Protein AF-A0A2K6RK54-F1 (afdb_monomer_lite)

Secondary structure (DSSP, 8-state):
-PPP------------S-TT-HHHHHHHHHHHHHHT-S-HHHHHHHHHHHHHHHHHHHHHHTS-TT-HHHHHHHHHHHHHHHHHHHT--S----GGGG--S-TT-SSS--------S-----------------

Foldseek 3Di:
DDDDDDDDDDDQFDDDPDDPDPVVVVVLVVVCVVVVPPDSRVVRNVVSVVVVLVVVVVVLVPDDPPDPCNVVVVVVSVVVVVVVVVPDDDDPPPPPVPDDPDPPPPDDDDDDDDDDDDPDDPDDDDDDDDDDDD

Structure (mmCIF, N/CA/C/O backbone):
data_AF-A0A2K6RK54-F1
#
_entry.id   AF-A0A2K6RK54-F1
#
loop_
_atom_site.group_PDB
_atom_site.id
_atom_site.type_symbol
_atom_site.label_atom_id
_atom_site.label_alt_id
_atom_site.label_comp_id
_atom_site.label_asym_id
_atom_site.label_entity_id
_atom_site.label_seq_id
_atom_site.pdbx_PDB_ins_code
_atom_site.Cartn_x
_atom_site.Cartn_y
_atom_site.Cartn_z
_atom_site.occupancy
_atom_site.B_iso_or_equiv
_atom_site.auth_seq_id
_atom_site.auth_comp_id
_atom_site.auth_asym_id
_atom_site.auth_atom_id
_atom_site.pdbx_PDB_model_num
ATOM 1 N N . MET A 1 1 ? 11.517 -32.839 23.005 1.00 53.59 1 MET A N 1
ATOM 2 C CA . MET A 1 1 ? 11.024 -32.868 21.606 1.00 53.59 1 MET A CA 1
ATOM 3 C C . MET A 1 1 ? 11.350 -31.527 20.952 1.00 53.59 1 MET A C 1
ATOM 5 O O . MET A 1 1 ? 11.066 -30.518 21.589 1.00 53.59 1 MET A O 1
ATOM 9 N N . PRO A 1 2 ? 11.964 -31.458 19.758 1.00 69.25 2 PRO A N 1
ATOM 10 C CA . PRO A 1 2 ? 12.225 -30.177 19.108 1.00 69.25 2 PRO A CA 1
ATOM 11 C C . PRO A 1 2 ? 10.935 -29.645 18.464 1.00 69.25 2 PRO A C 1
ATOM 13 O O . PRO A 1 2 ? 10.272 -30.349 17.706 1.00 69.25 2 PRO A O 1
ATOM 16 N N . VAL A 1 3 ? 10.563 -28.400 18.770 1.00 67.88 3 VAL A N 1
ATOM 17 C CA . VAL A 1 3 ? 9.432 -27.716 18.126 1.00 67.88 3 VAL A CA 1
ATOM 18 C C . VAL A 1 3 ? 9.858 -27.314 16.713 1.00 67.88 3 VAL A C 1
ATOM 20 O O . VAL A 1 3 ? 10.828 -26.575 16.540 1.00 67.88 3 VAL A O 1
ATOM 23 N N . ALA A 1 4 ? 9.144 -27.795 15.693 1.00 70.69 4 ALA A N 1
ATOM 24 C CA . ALA A 1 4 ? 9.392 -27.419 14.306 1.00 70.69 4 ALA A CA 1
ATOM 25 C C . ALA A 1 4 ? 9.235 -25.897 14.128 1.00 70.69 4 ALA A C 1
ATOM 27 O O . ALA A 1 4 ? 8.152 -25.338 14.312 1.00 70.69 4 ALA A O 1
ATOM 28 N N . ARG A 1 5 ? 10.317 -25.206 13.751 1.00 71.50 5 ARG A N 1
ATOM 29 C CA . ARG A 1 5 ? 10.260 -23.794 13.349 1.00 71.50 5 ARG A CA 1
ATOM 30 C C . ARG A 1 5 ? 9.508 -23.691 12.021 1.00 71.50 5 ARG A C 1
ATOM 32 O O . ARG A 1 5 ? 10.059 -23.999 10.968 1.00 71.50 5 ARG A O 1
ATOM 39 N N . SER A 1 6 ? 8.259 -23.234 12.058 1.00 81.25 6 SER A N 1
ATOM 40 C CA . SER A 1 6 ? 7.529 -22.877 10.841 1.00 81.25 6 SER A CA 1
ATOM 41 C C . SER A 1 6 ? 7.940 -21.473 10.386 1.00 81.25 6 SER A C 1
ATOM 43 O O . SER A 1 6 ? 7.686 -20.464 11.046 1.00 81.25 6 SER A O 1
ATOM 45 N N . TRP A 1 7 ? 8.621 -21.386 9.243 1.00 82.06 7 TRP A N 1
ATOM 46 C CA . TRP A 1 7 ? 8.979 -20.103 8.642 1.00 82.06 7 TRP A CA 1
ATOM 47 C C . TRP A 1 7 ? 7.761 -19.511 7.929 1.00 82.06 7 TRP A C 1
ATOM 49 O O . TRP A 1 7 ? 7.334 -19.997 6.882 1.00 82.06 7 TRP A O 1
ATOM 59 N N . VAL A 1 8 ? 7.190 -18.437 8.479 1.00 85.00 8 VAL A N 1
ATOM 60 C CA . VAL A 1 8 ? 6.042 -17.757 7.862 1.00 85.00 8 VAL A CA 1
ATOM 61 C C . VAL A 1 8 ? 6.525 -16.821 6.750 1.00 85.00 8 VAL A C 1
ATOM 63 O O . VAL A 1 8 ? 6.898 -15.675 6.996 1.00 85.00 8 VAL A O 1
ATOM 66 N N . CYS A 1 9 ? 6.475 -17.285 5.501 1.00 86.50 9 CYS A N 1
ATOM 67 C CA . CYS A 1 9 ? 6.720 -16.453 4.320 1.00 86.50 9 CYS A CA 1
ATOM 68 C C . CYS A 1 9 ? 5.404 -15.865 3.776 1.00 86.50 9 CYS A C 1
ATOM 70 O O . CYS A 1 9 ? 4.420 -16.579 3.587 1.00 86.50 9 CYS A O 1
ATOM 72 N N . ARG A 1 10 ? 5.364 -14.550 3.499 1.00 87.44 10 ARG A N 1
ATOM 73 C CA . ARG A 1 10 ? 4.198 -13.869 2.898 1.00 87.44 10 ARG A CA 1
ATOM 74 C C . ARG A 1 10 ? 4.604 -13.009 1.706 1.00 87.44 10 ARG A C 1
ATOM 76 O O . ARG A 1 10 ? 5.624 -12.323 1.730 1.00 87.44 10 ARG A O 1
ATOM 83 N N . LYS A 1 11 ? 3.758 -12.979 0.671 1.00 89.75 11 LYS A N 1
ATOM 84 C CA . LYS A 1 11 ? 3.976 -12.130 -0.511 1.00 89.75 11 LYS A CA 1
ATOM 85 C C . LYS A 1 11 ? 3.892 -10.641 -0.150 1.00 89.75 11 LYS A C 1
ATOM 87 O O . LYS A 1 11 ? 2.985 -10.196 0.557 1.00 89.75 11 LYS A O 1
ATOM 92 N N . THR A 1 12 ? 4.831 -9.864 -0.686 1.00 90.06 12 THR A N 1
ATOM 93 C CA . THR A 1 12 ? 4.979 -8.417 -0.436 1.00 90.06 12 THR A CA 1
ATOM 94 C C . THR A 1 12 ? 4.479 -7.535 -1.580 1.00 90.06 12 THR A C 1
ATOM 96 O O . THR A 1 12 ? 4.520 -6.313 -1.471 1.00 90.06 12 THR A O 1
ATOM 99 N N . TYR A 1 13 ? 4.003 -8.125 -2.677 1.00 91.00 13 TYR A N 1
ATOM 100 C CA . TYR A 1 13 ? 3.490 -7.404 -3.839 1.00 91.00 13 TYR A CA 1
ATOM 101 C C . TYR A 1 13 ? 2.332 -8.166 -4.482 1.00 91.00 13 TYR A C 1
ATOM 103 O O . TYR A 1 13 ? 2.183 -9.374 -4.295 1.00 91.00 13 TYR A O 1
ATOM 111 N N . VAL A 1 14 ? 1.531 -7.443 -5.261 1.00 91.38 14 VAL A N 1
ATOM 112 C CA . VAL A 1 14 ? 0.443 -7.995 -6.072 1.00 91.38 14 VAL A CA 1
ATOM 113 C C . VAL A 1 14 ? 0.644 -7.531 -7.508 1.00 91.38 14 VAL A C 1
ATOM 115 O O . VAL A 1 14 ? 0.957 -6.363 -7.748 1.00 91.38 14 VAL A O 1
ATOM 118 N N . THR A 1 15 ? 0.506 -8.455 -8.456 1.00 91.06 15 THR A N 1
ATOM 119 C CA . THR A 1 15 ? 0.593 -8.160 -9.886 1.00 91.06 15 THR A CA 1
ATOM 120 C C . THR A 1 15 ? -0.662 -7.423 -10.362 1.00 91.06 15 THR A C 1
ATOM 122 O O . THR A 1 15 ? -1.763 -7.662 -9.858 1.00 91.06 15 THR A O 1
ATOM 125 N N . PRO A 1 16 ? -0.527 -6.484 -11.312 1.00 91.62 16 PRO A N 1
ATOM 126 C CA . PRO A 1 16 ? -1.678 -5.785 -11.867 1.00 91.62 16 PRO A CA 1
ATOM 127 C C . PRO A 1 16 ? -2.598 -6.763 -12.608 1.00 91.62 16 PRO A C 1
ATOM 129 O O . PRO A 1 16 ? -2.117 -7.642 -13.318 1.00 91.62 16 PRO A O 1
ATOM 132 N N . ARG A 1 17 ? -3.918 -6.563 -12.488 1.00 90.81 17 ARG A N 1
ATOM 133 C CA . ARG A 1 17 ? -4.932 -7.410 -13.144 1.00 90.81 17 ARG A CA 1
ATOM 134 C C . ARG A 1 17 ? -4.839 -7.389 -14.673 1.00 90.81 17 ARG A C 1
ATOM 136 O O . ARG A 1 17 ? -5.053 -8.413 -15.301 1.00 90.81 17 ARG A O 1
ATOM 143 N N . ARG A 1 18 ? -4.528 -6.227 -15.262 1.00 91.25 18 ARG A N 1
ATOM 144 C CA . ARG A 1 18 ? -4.382 -6.028 -16.714 1.00 91.25 18 ARG A CA 1
ATOM 145 C C . ARG A 1 18 ? -2.932 -5.646 -17.049 1.00 91.25 18 ARG A C 1
ATOM 147 O O . ARG A 1 18 ? -2.522 -4.507 -16.795 1.00 91.25 18 ARG A O 1
ATOM 154 N N . PRO A 1 19 ? -2.117 -6.581 -17.569 1.00 87.88 19 PRO A N 1
ATOM 155 C CA . PRO A 1 19 ? -0.705 -6.319 -17.840 1.00 87.88 19 PRO A CA 1
ATOM 156 C C . PRO A 1 19 ? -0.462 -5.325 -18.984 1.00 87.88 19 PRO A C 1
ATOM 158 O O . PRO A 1 19 ? 0.393 -4.453 -18.838 1.00 87.88 19 PRO A O 1
ATOM 161 N N . PHE A 1 20 ? -1.221 -5.394 -20.079 1.00 88.69 20 PHE A N 1
ATOM 162 C CA . PHE A 1 20 ? -0.903 -4.695 -21.338 1.00 88.69 20 PHE A CA 1
ATOM 163 C C . PHE A 1 20 ? -1.660 -3.377 -21.557 1.00 88.69 20 PHE A C 1
ATOM 165 O O . PHE A 1 20 ? -1.872 -2.933 -22.678 1.00 88.69 20 PHE A O 1
ATOM 172 N N . GLU A 1 21 ? -2.062 -2.713 -20.479 1.00 92.19 21 GLU A N 1
ATOM 173 C CA . GLU A 1 21 ? -2.764 -1.435 -20.565 1.00 92.19 21 GLU A CA 1
ATOM 174 C C . GLU A 1 21 ? -1.785 -0.270 -20.798 1.00 92.19 21 GLU A C 1
ATOM 176 O O . GLU A 1 21 ? -0.938 0.028 -19.947 1.00 92.19 21 GLU A O 1
ATOM 181 N N . LYS A 1 22 ? -1.919 0.412 -21.945 1.00 91.44 22 LYS A N 1
ATOM 182 C CA . LYS A 1 22 ? -1.023 1.496 -22.388 1.00 91.44 22 LYS A CA 1
ATOM 183 C C . LYS A 1 22 ? -0.892 2.611 -21.341 1.00 91.44 22 LYS A C 1
ATOM 185 O O . LYS A 1 22 ? 0.222 2.952 -20.945 1.00 91.44 22 LYS A O 1
ATOM 190 N N . SER A 1 23 ? -2.011 3.108 -20.803 1.00 91.75 23 SER A N 1
ATOM 191 C CA . SER A 1 23 ? -2.024 4.151 -19.757 1.00 91.75 23 SER A CA 1
ATOM 192 C C . SER A 1 23 ? -1.231 3.737 -18.506 1.00 91.75 23 SER A C 1
ATOM 194 O O . SER A 1 23 ? -0.373 4.477 -18.016 1.00 91.75 23 SER A O 1
ATOM 196 N N . ARG A 1 24 ? -1.429 2.500 -18.032 1.00 90.81 24 ARG A N 1
ATOM 197 C CA . ARG A 1 24 ? -0.730 1.946 -16.862 1.00 90.81 24 ARG A CA 1
ATOM 198 C C . ARG A 1 24 ? 0.780 1.843 -17.087 1.00 90.81 24 ARG A C 1
ATOM 200 O O . ARG A 1 24 ? 1.552 2.079 -16.153 1.00 90.81 24 ARG A O 1
ATOM 207 N N . LEU A 1 25 ? 1.199 1.442 -18.288 1.00 90.31 25 LEU A N 1
ATOM 208 C CA . LEU A 1 25 ? 2.609 1.322 -18.655 1.00 90.31 25 LEU A CA 1
ATOM 209 C C . LEU A 1 25 ? 3.288 2.694 -18.684 1.00 90.31 25 LEU A C 1
ATOM 211 O O . LEU A 1 25 ? 4.311 2.853 -18.018 1.00 90.31 25 LEU A O 1
ATOM 215 N N . HIS A 1 26 ? 2.683 3.691 -19.336 1.00 91.31 26 HIS A N 1
ATOM 216 C CA . HIS A 1 26 ? 3.217 5.057 -19.370 1.00 91.31 26 HIS A CA 1
ATOM 217 C C . HIS A 1 26 ? 3.340 5.671 -17.968 1.00 91.31 26 HIS A C 1
ATOM 219 O O . HIS A 1 26 ? 4.395 6.192 -17.613 1.00 91.31 26 HIS A O 1
ATOM 225 N N . GLN A 1 27 ? 2.316 5.533 -17.117 1.00 89.69 27 GLN A N 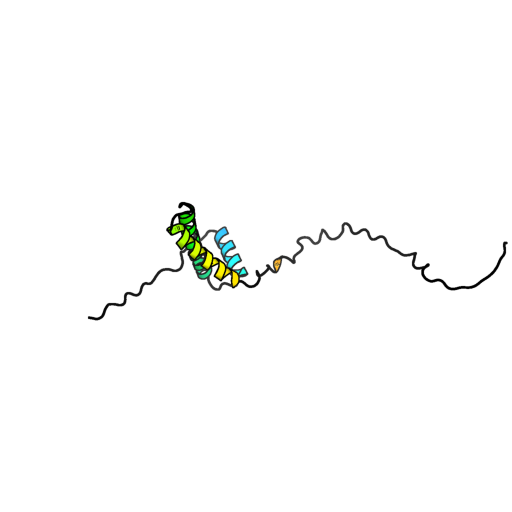1
ATOM 226 C CA . GLN A 1 27 ? 2.382 5.999 -15.723 1.00 89.69 27 GLN A CA 1
ATOM 227 C C . GLN A 1 27 ? 3.455 5.272 -14.900 1.00 89.69 27 GLN A C 1
ATOM 229 O O . GLN A 1 27 ? 4.059 5.853 -13.997 1.00 89.69 27 GLN A O 1
ATOM 234 N N . GLY A 1 28 ? 3.658 3.979 -15.168 1.00 86.00 28 GLY A N 1
ATOM 235 C CA . GLY A 1 28 ? 4.689 3.178 -14.517 1.00 86.00 28 GLY A CA 1
ATOM 236 C C . GLY A 1 28 ? 6.092 3.655 -14.875 1.00 86.00 28 GLY A C 1
ATOM 237 O O . GLY A 1 28 ? 6.911 3.816 -13.978 1.00 86.00 28 GLY A O 1
ATOM 238 N N . LEU A 1 29 ? 6.340 3.913 -16.161 1.00 89.06 29 LEU A N 1
ATOM 239 C CA . LEU A 1 29 ? 7.619 4.424 -16.655 1.00 89.06 29 LEU A CA 1
ATOM 240 C C . LEU A 1 29 ? 7.916 5.824 -16.117 1.00 89.06 29 LEU A C 1
ATOM 242 O O . LEU A 1 29 ? 9.028 6.056 -15.661 1.00 89.06 29 LEU A O 1
ATOM 246 N N . LYS A 1 30 ? 6.911 6.710 -16.067 1.00 91.38 30 LYS A N 1
ATOM 247 C CA . LYS A 1 30 ? 7.062 8.048 -15.479 1.00 91.38 30 LYS A CA 1
ATOM 248 C C . LYS A 1 30 ? 7.546 7.981 -14.023 1.00 91.38 30 LYS A C 1
ATOM 250 O O . LYS A 1 30 ? 8.565 8.573 -13.700 1.00 91.38 30 LYS A O 1
ATOM 255 N N . ARG A 1 31 ? 6.899 7.167 -13.174 1.00 87.25 31 ARG A N 1
ATOM 256 C CA . ARG A 1 31 ? 7.322 6.987 -11.765 1.00 87.25 31 ARG A CA 1
ATOM 257 C C . ARG A 1 31 ? 8.705 6.364 -11.630 1.00 87.25 31 ARG A C 1
ATOM 259 O O . ARG A 1 31 ? 9.433 6.691 -10.705 1.00 87.25 31 ARG A O 1
ATOM 266 N N . ILE A 1 32 ? 9.046 5.421 -12.506 1.00 89.56 32 ILE A N 1
ATOM 267 C CA . ILE A 1 32 ? 10.374 4.801 -12.489 1.00 89.56 32 ILE A CA 1
ATOM 268 C C . ILE A 1 32 ? 11.447 5.842 -12.829 1.00 89.56 32 ILE A C 1
ATOM 270 O O . ILE A 1 32 ? 12.470 5.870 -12.155 1.00 89.56 32 ILE A O 1
ATOM 274 N N . GLY A 1 33 ? 11.180 6.717 -13.802 1.00 90.19 33 GLY A N 1
ATOM 275 C CA . GLY A 1 33 ? 12.079 7.805 -14.182 1.00 90.19 33 GLY A CA 1
ATOM 276 C C . GLY A 1 33 ? 12.234 8.883 -13.107 1.00 90.19 33 GLY A C 1
ATOM 277 O O . GLY A 1 33 ? 13.352 9.296 -12.835 1.00 90.19 33 GLY A O 1
ATOM 278 N N . GLU A 1 34 ? 11.142 9.299 -12.460 1.00 89.88 34 GLU A N 1
ATOM 279 C CA . GLU A 1 34 ? 11.161 10.347 -11.421 1.00 89.88 34 GLU A CA 1
ATOM 280 C C . GLU A 1 34 ? 11.949 9.940 -10.170 1.00 89.88 34 GLU A C 1
ATOM 282 O O . GLU A 1 34 ? 12.681 10.750 -9.610 1.00 89.88 34 GLU A O 1
ATOM 287 N N . TYR A 1 35 ? 11.801 8.687 -9.730 1.00 86.25 35 TYR A N 1
ATOM 288 C CA . TYR A 1 35 ? 12.376 8.200 -8.470 1.00 86.25 35 TYR A CA 1
ATOM 289 C C . TYR A 1 35 ? 13.595 7.281 -8.659 1.00 86.25 35 TYR A C 1
ATOM 291 O O . TYR A 1 35 ? 14.089 6.728 -7.679 1.00 86.25 35 TYR A O 1
ATOM 299 N N . GLY A 1 36 ? 14.065 7.067 -9.895 1.00 91.12 36 GLY A N 1
ATOM 300 C CA . GLY A 1 36 ? 15.246 6.239 -10.184 1.00 91.12 36 GLY A CA 1
ATOM 301 C C . GLY A 1 36 ? 15.107 4.765 -9.776 1.00 91.12 36 GLY A C 1
ATOM 302 O O . GLY A 1 36 ? 16.065 4.145 -9.320 1.00 91.12 36 GLY A O 1
ATOM 303 N N . LEU A 1 37 ? 13.908 4.191 -9.894 1.00 91.94 37 LEU A N 1
ATOM 304 C CA . LEU A 1 37 ? 13.619 2.829 -9.423 1.00 91.94 37 LEU A CA 1
ATOM 305 C C . LEU A 1 37 ? 14.248 1.770 -10.345 1.00 91.94 37 LEU A C 1
ATOM 307 O O . LEU A 1 37 ? 14.126 1.851 -11.566 1.00 91.94 37 LEU A O 1
ATOM 311 N N . ARG A 1 38 ? 14.848 0.711 -9.785 1.00 87.62 38 ARG A N 1
ATOM 312 C CA . ARG A 1 38 ? 15.525 -0.322 -10.597 1.00 87.62 38 ARG A CA 1
ATOM 313 C C . ARG A 1 38 ? 14.532 -1.287 -11.238 1.00 87.62 38 ARG A C 1
ATOM 315 O O . ARG A 1 38 ? 14.737 -1.751 -12.354 1.00 87.62 38 ARG A O 1
ATOM 322 N N . ASN A 1 39 ? 13.448 -1.610 -10.526 1.00 89.06 39 ASN A N 1
ATOM 323 C CA . ASN A 1 39 ? 12.512 -2.662 -10.921 1.00 89.06 39 ASN A CA 1
ATOM 324 C C . ASN A 1 39 ? 11.037 -2.263 -10.766 1.00 89.06 39 ASN A C 1
ATOM 326 O O . ASN A 1 39 ? 10.615 -1.710 -9.752 1.00 89.06 39 ASN A O 1
ATOM 330 N N . LYS A 1 40 ? 10.177 -2.732 -11.688 1.00 88.62 40 LYS A N 1
ATOM 331 C CA . LYS A 1 40 ? 8.702 -2.588 -11.587 1.00 88.62 40 LYS A CA 1
ATOM 332 C C . LYS A 1 40 ? 8.123 -3.193 -10.296 1.00 88.62 40 LYS A C 1
ATOM 334 O O . LYS A 1 40 ? 7.069 -2.762 -9.829 1.00 88.62 40 LYS A O 1
ATOM 339 N N . ARG A 1 41 ? 8.815 -4.174 -9.700 1.00 90.38 41 ARG A N 1
ATOM 340 C CA . ARG A 1 41 ? 8.430 -4.802 -8.425 1.00 90.38 41 ARG A CA 1
ATOM 341 C C . ARG A 1 41 ? 8.441 -3.817 -7.255 1.00 90.38 41 ARG A C 1
ATOM 343 O O . ARG A 1 41 ? 7.601 -3.951 -6.372 1.00 90.38 41 ARG A O 1
ATOM 350 N N . GLU A 1 42 ? 9.330 -2.828 -7.248 1.00 90.50 42 GLU A N 1
ATOM 351 C CA . GLU A 1 42 ? 9.404 -1.813 -6.185 1.00 90.50 42 GLU A CA 1
ATOM 352 C C . GLU A 1 42 ? 8.145 -0.944 -6.187 1.00 90.50 42 GLU A C 1
ATOM 354 O O . GLU A 1 42 ? 7.475 -0.804 -5.163 1.00 90.50 42 GLU A O 1
ATOM 359 N N . VAL A 1 43 ? 7.721 -0.505 -7.377 1.00 91.19 43 VAL A N 1
ATOM 360 C CA . VAL A 1 43 ? 6.446 0.200 -7.566 1.00 91.19 43 VAL A CA 1
ATOM 361 C C . VAL A 1 43 ? 5.273 -0.640 -7.051 1.00 91.19 43 VAL A C 1
ATOM 363 O O . VAL A 1 43 ? 4.364 -0.117 -6.405 1.00 91.19 43 VAL A O 1
ATOM 366 N N . TRP A 1 44 ? 5.257 -1.947 -7.328 1.00 92.75 44 TRP A N 1
ATOM 367 C CA . TRP A 1 44 ? 4.169 -2.828 -6.890 1.00 92.75 44 TRP A CA 1
ATOM 368 C C . TRP A 1 44 ? 4.160 -3.064 -5.380 1.00 92.75 44 TRP A C 1
ATOM 370 O O . TRP A 1 44 ? 3.079 -3.136 -4.796 1.00 92.75 44 TRP A O 1
ATOM 380 N N . ARG A 1 45 ? 5.329 -3.126 -4.734 1.00 92.75 45 ARG A N 1
ATOM 381 C CA . ARG A 1 45 ? 5.441 -3.227 -3.271 1.00 92.75 45 ARG A CA 1
ATOM 382 C C . ARG A 1 45 ? 4.855 -1.997 -2.588 1.00 92.75 45 ARG A C 1
ATOM 384 O O . ARG A 1 45 ? 3.998 -2.144 -1.721 1.00 92.75 45 ARG A O 1
ATOM 391 N N . VAL A 1 46 ? 5.230 -0.799 -3.037 1.00 91.50 46 VAL A N 1
ATOM 392 C CA . VAL A 1 46 ? 4.706 0.460 -2.479 1.00 91.50 46 VAL A CA 1
ATOM 393 C C . VAL A 1 46 ? 3.201 0.588 -2.725 1.00 91.50 46 VAL A C 1
ATOM 395 O O . VAL A 1 46 ? 2.435 0.931 -1.828 1.00 91.50 46 VAL A O 1
ATOM 398 N N . LYS A 1 47 ? 2.722 0.239 -3.925 1.00 92.31 47 LYS A N 1
ATOM 399 C CA . LYS A 1 47 ? 1.276 0.222 -4.205 1.00 92.31 47 LYS A CA 1
ATOM 400 C C . LYS A 1 47 ? 0.523 -0.749 -3.293 1.00 92.31 47 LYS A C 1
ATOM 402 O O . LYS A 1 47 ? -0.573 -0.426 -2.839 1.00 92.31 47 LYS A O 1
ATOM 407 N N . PHE A 1 48 ? 1.100 -1.914 -3.009 1.00 93.75 48 PHE A N 1
ATOM 408 C CA . PHE A 1 48 ? 0.493 -2.913 -2.137 1.00 93.75 48 PHE A CA 1
ATOM 409 C C . PHE A 1 48 ? 0.433 -2.463 -0.672 1.00 93.75 48 PHE A C 1
ATOM 411 O O . PHE A 1 48 ? -0.608 -2.620 -0.032 1.00 93.75 48 PHE A O 1
ATOM 418 N N . THR A 1 49 ? 1.500 -1.860 -0.138 1.00 92.69 49 THR A N 1
ATOM 419 C CA . THR A 1 49 ? 1.494 -1.317 1.231 1.00 92.69 49 THR A CA 1
ATOM 420 C C . THR A 1 49 ? 0.493 -0.171 1.370 1.00 92.69 49 THR A C 1
ATOM 422 O O . THR A 1 49 ? -0.311 -0.177 2.304 1.00 92.69 49 THR A O 1
ATOM 425 N N . LEU A 1 50 ? 0.442 0.744 0.396 1.00 92.81 50 LEU A N 1
ATOM 426 C CA . LEU A 1 50 ? -0.555 1.817 0.352 1.00 92.81 50 LEU A CA 1
ATOM 427 C C . LEU A 1 50 ? -1.985 1.274 0.295 1.00 92.81 50 LEU A C 1
ATOM 429 O O . LEU A 1 50 ? -2.863 1.770 1.000 1.00 92.81 50 LEU A O 1
ATOM 433 N N . ALA A 1 51 ? -2.234 0.241 -0.513 1.00 94.00 51 ALA A N 1
ATOM 434 C CA . ALA A 1 51 ? -3.548 -0.388 -0.599 1.00 94.00 51 ALA A CA 1
ATOM 435 C C . ALA A 1 51 ? -3.984 -0.997 0.744 1.00 94.00 51 ALA A C 1
ATOM 437 O O . ALA A 1 51 ? -5.142 -0.834 1.127 1.00 94.00 51 ALA A O 1
ATOM 438 N N . LYS A 1 52 ? -3.069 -1.632 1.493 1.00 92.31 52 LYS A N 1
ATOM 439 C CA . LYS A 1 52 ? -3.357 -2.147 2.843 1.00 92.31 52 LYS A CA 1
ATOM 440 C C . LYS A 1 52 ? -3.739 -1.031 3.806 1.00 92.31 52 LYS A C 1
ATOM 442 O O . LYS A 1 52 ? -4.768 -1.140 4.463 1.00 92.31 52 LYS A O 1
ATOM 447 N N . ILE A 1 53 ? -2.951 0.045 3.854 1.00 92.00 53 ILE A N 1
ATOM 448 C CA . ILE A 1 53 ? -3.216 1.190 4.737 1.00 92.00 53 ILE A CA 1
ATOM 449 C C . ILE A 1 53 ? -4.577 1.811 4.399 1.00 92.00 53 ILE A C 1
ATOM 451 O O . ILE A 1 53 ? -5.394 2.014 5.292 1.00 92.00 53 ILE A O 1
ATOM 455 N N . ARG A 1 54 ? -4.860 2.037 3.109 1.00 94.12 54 ARG A N 1
ATOM 456 C CA . ARG A 1 54 ? -6.133 2.609 2.644 1.00 94.12 54 ARG A CA 1
ATOM 457 C C . ARG A 1 54 ? -7.328 1.710 2.935 1.00 94.12 54 ARG A C 1
ATOM 459 O O . ARG A 1 54 ? -8.336 2.204 3.425 1.00 94.12 54 ARG A O 1
ATOM 466 N N . LYS A 1 55 ? -7.234 0.406 2.649 1.00 93.94 55 LYS A N 1
ATOM 467 C CA . LYS A 1 55 ? -8.315 -0.554 2.931 1.00 93.94 55 LYS A CA 1
ATOM 468 C C . LYS A 1 55 ? -8.645 -0.560 4.415 1.00 93.94 55 LYS A C 1
ATOM 470 O O . LYS A 1 55 ? -9.807 -0.494 4.794 1.00 93.94 55 LYS A O 1
ATOM 475 N N . ALA A 1 56 ? -7.607 -0.602 5.236 1.00 91.56 56 ALA A N 1
ATOM 476 C CA . ALA A 1 56 ? -7.767 -0.610 6.665 1.00 91.56 56 ALA A CA 1
ATOM 477 C C . ALA A 1 56 ? -8.386 0.720 7.142 1.00 91.56 56 ALA A C 1
ATOM 479 O O . ALA A 1 56 ? -9.254 0.703 8.009 1.00 91.56 56 ALA A O 1
ATOM 480 N N . ALA A 1 57 ? -7.955 1.872 6.608 1.00 93.12 57 ALA A N 1
ATOM 481 C CA . ALA A 1 57 ? -8.496 3.183 6.978 1.00 93.12 57 ALA A CA 1
ATOM 482 C C . ALA A 1 57 ? -9.979 3.322 6.611 1.00 93.12 57 ALA A C 1
ATOM 484 O O . ALA A 1 57 ? -10.757 3.776 7.439 1.00 93.12 57 ALA A O 1
ATOM 485 N N . ARG A 1 58 ? -10.384 2.853 5.421 1.00 94.31 58 ARG A N 1
ATOM 486 C CA . ARG A 1 58 ? -11.800 2.807 5.013 1.00 94.31 58 ARG A CA 1
ATOM 487 C C . ARG A 1 58 ? -12.655 2.042 6.018 1.00 94.31 58 ARG A C 1
ATOM 489 O O . ARG A 1 58 ? -13.709 2.532 6.383 1.00 94.31 58 ARG A O 1
ATOM 496 N N . GLY A 1 59 ? -12.166 0.898 6.501 1.00 91.44 59 GLY A N 1
ATOM 497 C CA . GLY A 1 59 ? -12.865 0.126 7.527 1.00 91.44 59 GLY A CA 1
ATOM 498 C C . GLY A 1 59 ? -12.962 0.829 8.882 1.00 91.44 59 GLY A C 1
ATOM 499 O O . GLY A 1 59 ? -13.901 0.564 9.606 1.00 91.44 59 GLY A O 1
ATOM 500 N N . LEU A 1 60 ? -12.033 1.725 9.237 1.00 88.94 60 LEU A N 1
ATOM 501 C CA . LEU A 1 60 ? -12.125 2.491 10.490 1.00 88.94 60 LEU A CA 1
ATOM 502 C C . LEU A 1 60 ? -13.058 3.699 10.382 1.00 88.94 60 LEU A C 1
ATOM 504 O O . LEU A 1 60 ? -13.635 4.104 11.383 1.00 88.94 60 LEU A O 1
ATOM 508 N N . LEU A 1 61 ? -13.176 4.293 9.192 1.00 88.25 61 LEU A N 1
ATOM 509 C CA . LEU A 1 61 ? -14.008 5.479 8.977 1.00 88.25 61 LEU A CA 1
ATOM 510 C C . LEU A 1 61 ? -15.506 5.174 9.043 1.00 88.25 61 LEU A C 1
ATOM 512 O O . LEU A 1 61 ? -16.279 6.081 9.324 1.00 88.25 61 LEU A O 1
ATOM 516 N N . THR A 1 62 ? -15.896 3.921 8.805 1.00 91.50 62 THR A N 1
ATOM 517 C CA . THR A 1 62 ? -17.283 3.451 8.915 1.00 91.50 62 THR A CA 1
ATOM 518 C C . THR A 1 62 ? -17.711 3.125 10.345 1.00 91.50 62 THR A C 1
ATOM 520 O O . THR A 1 62 ? -18.893 2.911 10.563 1.00 91.50 62 THR A O 1
ATOM 523 N N . LEU A 1 63 ? -16.770 3.018 11.291 1.00 88.88 63 LEU A N 1
ATOM 524 C CA . LEU A 1 63 ? -17.066 2.785 12.711 1.00 88.88 63 LEU A CA 1
ATOM 525 C C . LEU A 1 63 ? -17.385 4.101 13.422 1.00 88.88 63 LEU A C 1
ATOM 527 O O . LEU A 1 63 ? -16.943 5.161 12.969 1.00 88.88 63 LEU A O 1
ATOM 531 N N . ASP A 1 64 ? -18.054 4.023 14.568 1.00 87.38 64 ASP A N 1
ATOM 532 C CA . ASP A 1 64 ? -18.375 5.195 15.374 1.00 87.38 64 ASP 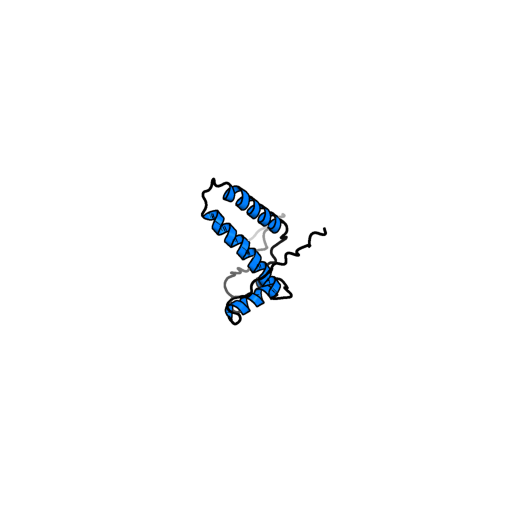A CA 1
ATOM 533 C C . ASP A 1 64 ? -17.119 5.810 15.999 1.00 87.38 64 ASP A C 1
ATOM 535 O O . ASP A 1 64 ? -16.098 5.160 16.239 1.00 87.38 64 ASP A O 1
ATOM 539 N N . GLU A 1 65 ? -17.176 7.113 16.270 1.00 80.81 65 GLU A N 1
ATOM 540 C CA . GLU A 1 65 ? -16.017 7.889 16.725 1.00 80.81 65 GLU A CA 1
ATOM 541 C C . GLU A 1 65 ? -15.473 7.441 18.086 1.00 80.81 65 GLU A C 1
ATOM 543 O O . GLU A 1 65 ? -14.273 7.567 18.341 1.00 80.81 65 GLU A O 1
ATOM 548 N N . LYS A 1 66 ? -16.337 6.877 18.937 1.00 86.44 66 LYS A N 1
ATOM 549 C CA . LYS A 1 66 ? -15.995 6.407 20.286 1.00 86.44 66 LYS A CA 1
ATOM 550 C C . LYS A 1 66 ? -15.558 4.943 20.332 1.00 86.44 66 LYS A C 1
ATOM 552 O O . LYS A 1 66 ? -15.184 4.463 21.401 1.00 86.44 66 LYS A O 1
ATOM 557 N N . ASP A 1 67 ? -15.557 4.240 19.200 1.00 88.62 67 ASP A N 1
ATOM 558 C CA . ASP A 1 67 ? -15.174 2.834 19.184 1.00 88.62 67 ASP A CA 1
ATOM 559 C C . ASP A 1 67 ? -13.692 2.649 19.554 1.00 88.62 67 ASP A C 1
ATOM 561 O O . ASP A 1 67 ? -12.801 3.271 18.951 1.00 88.62 67 ASP A O 1
ATOM 565 N N . PRO A 1 68 ? -13.367 1.715 20.469 1.00 88.69 68 PRO A N 1
ATOM 566 C CA . PRO A 1 68 ? -11.993 1.498 20.922 1.00 88.69 68 PRO A CA 1
ATOM 567 C C . PRO A 1 68 ? -11.066 1.072 19.774 1.00 88.69 68 PRO A C 1
ATOM 569 O O . PRO A 1 68 ? -9.890 1.444 19.736 1.00 88.69 68 PRO A O 1
ATOM 572 N N . ARG A 1 69 ? -11.601 0.345 18.779 1.00 86.44 69 ARG A N 1
ATOM 573 C CA . ARG A 1 69 ? -10.862 -0.065 17.573 1.00 86.44 69 ARG A CA 1
ATOM 574 C C . ARG A 1 69 ? -10.455 1.127 16.708 1.00 86.44 69 ARG A C 1
ATOM 576 O O . ARG A 1 69 ? -9.328 1.159 16.212 1.00 86.44 69 ARG A O 1
ATOM 583 N N . ARG A 1 70 ? -11.340 2.116 16.545 1.00 88.06 70 ARG A N 1
ATOM 584 C CA . ARG A 1 70 ? -11.070 3.332 15.763 1.00 88.06 70 ARG A CA 1
ATOM 585 C C . ARG A 1 70 ? -9.999 4.182 16.435 1.00 88.06 70 ARG A C 1
ATOM 587 O O . ARG A 1 70 ? -9.051 4.594 15.766 1.00 88.06 70 ARG A O 1
ATOM 594 N N . LEU A 1 71 ? -10.095 4.363 17.750 1.00 87.38 71 LEU A N 1
ATOM 595 C CA . LEU A 1 71 ? -9.129 5.135 18.532 1.00 87.38 71 LEU A CA 1
ATOM 596 C C . LEU A 1 71 ? -7.737 4.491 18.522 1.00 87.38 71 LEU A C 1
ATOM 598 O O . LEU A 1 71 ? -6.748 5.162 18.219 1.00 87.38 71 LEU A O 1
ATOM 602 N N . PHE A 1 72 ? -7.648 3.185 18.788 1.00 88.31 72 PHE A N 1
ATOM 603 C CA . PHE A 1 72 ? -6.364 2.490 18.872 1.00 88.31 72 PHE A CA 1
ATOM 604 C C . PHE A 1 72 ? -5.697 2.328 17.500 1.00 88.31 72 PHE A C 1
ATOM 606 O O . PHE A 1 72 ? -4.577 2.800 17.273 1.00 88.31 72 PHE A O 1
ATOM 613 N N . GLU A 1 73 ? -6.387 1.701 16.543 1.00 87.50 73 GLU A N 1
ATOM 614 C CA . GLU A 1 73 ? -5.799 1.424 15.233 1.00 87.50 73 GLU A CA 1
ATOM 615 C C . GLU A 1 73 ? -5.642 2.689 14.385 1.00 87.50 73 GLU A C 1
ATOM 617 O O . GLU A 1 73 ? -4.671 2.805 13.628 1.00 87.50 73 GLU A O 1
ATOM 622 N N . GLY A 1 74 ? -6.569 3.643 14.512 1.00 88.00 74 GLY A N 1
ATOM 623 C CA . GLY A 1 74 ? -6.513 4.927 13.820 1.00 88.00 74 GLY A CA 1
ATOM 624 C C . GLY A 1 74 ? -5.289 5.728 14.247 1.00 88.00 74 GLY A C 1
ATOM 625 O O . GLY A 1 74 ? -4.459 6.079 13.401 1.00 88.00 74 GLY A O 1
ATOM 626 N N . LYS A 1 75 ? -5.104 5.914 15.562 1.00 88.81 75 LYS A N 1
ATOM 627 C CA . LYS A 1 75 ? -3.938 6.611 16.128 1.00 88.81 75 LYS A CA 1
ATOM 628 C C . LYS A 1 75 ? -2.631 5.920 15.737 1.00 88.81 75 LYS A C 1
ATOM 630 O O . LYS A 1 75 ? -1.715 6.573 15.242 1.00 88.81 75 LYS A O 1
ATOM 635 N N . ALA A 1 76 ? -2.562 4.591 15.843 1.00 89.62 76 ALA A N 1
ATOM 636 C CA . ALA A 1 76 ? -1.362 3.831 15.489 1.00 89.62 76 ALA A CA 1
ATOM 637 C C . ALA A 1 76 ? -0.986 3.929 13.997 1.00 89.62 76 ALA A C 1
ATOM 639 O O . ALA A 1 76 ? 0.196 3.881 13.638 1.00 89.62 76 ALA A O 1
ATOM 640 N N . ARG A 1 77 ? -1.963 4.027 13.087 1.00 86.50 77 ARG A N 1
ATOM 641 C CA . ARG A 1 77 ? -1.691 4.225 11.652 1.00 86.50 77 ARG A CA 1
ATOM 642 C C . ARG A 1 77 ? -1.262 5.656 11.354 1.00 86.50 77 ARG A C 1
ATOM 644 O O . ARG A 1 77 ? -0.285 5.837 10.630 1.00 86.50 77 ARG A O 1
ATOM 651 N N . TRP A 1 78 ? -1.934 6.641 11.946 1.00 86.69 78 TRP A N 1
ATOM 652 C CA . TRP A 1 78 ? -1.576 8.051 11.811 1.00 86.69 78 TRP A CA 1
ATOM 653 C C . TRP A 1 78 ? -0.141 8.320 12.273 1.00 86.69 78 TRP A C 1
ATOM 655 O O . TRP A 1 78 ? 0.668 8.850 11.513 1.00 86.69 78 TRP A O 1
ATOM 665 N N . SER A 1 79 ? 0.231 7.850 13.467 1.00 89.56 79 SER A N 1
ATOM 666 C CA . SER A 1 79 ? 1.579 8.044 14.011 1.00 89.56 79 SER A CA 1
ATOM 667 C C . SER A 1 79 ? 2.677 7.433 13.136 1.00 89.56 79 SER A C 1
ATOM 669 O O . SER A 1 79 ? 3.762 8.001 13.038 1.00 89.56 79 SER A O 1
ATOM 671 N N . ARG A 1 80 ? 2.419 6.301 12.465 1.00 87.56 80 ARG A N 1
ATOM 672 C CA . ARG A 1 80 ? 3.382 5.699 11.525 1.00 87.56 80 ARG A CA 1
ATOM 673 C C . ARG A 1 80 ? 3.592 6.558 10.279 1.00 87.56 80 ARG A C 1
ATOM 675 O O . ARG A 1 80 ? 4.727 6.721 9.849 1.00 87.56 80 ARG A O 1
ATOM 682 N N . LEU A 1 81 ? 2.522 7.127 9.727 1.00 87.12 81 LEU A N 1
ATOM 683 C CA . LEU A 1 81 ? 2.607 7.996 8.549 1.00 87.12 81 LEU A CA 1
ATOM 684 C C . LEU A 1 81 ? 3.317 9.315 8.860 1.00 87.12 81 L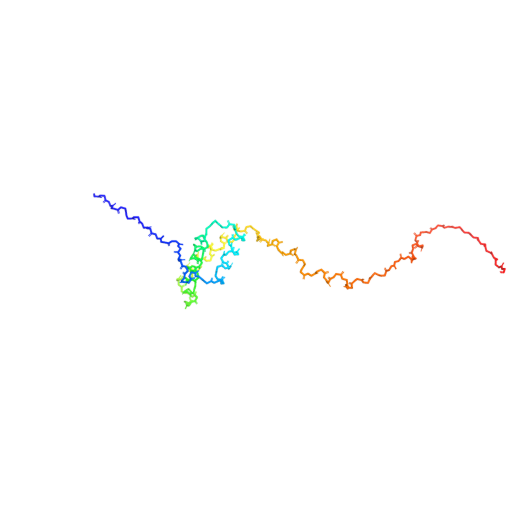EU A C 1
ATOM 686 O O . LEU A 1 81 ? 4.169 9.744 8.090 1.00 87.12 81 LEU A O 1
ATOM 690 N N . VAL A 1 82 ? 3.017 9.929 10.006 1.00 89.06 82 VAL A N 1
ATOM 691 C CA . VAL A 1 82 ? 3.672 11.177 10.427 1.00 89.06 82 VAL A CA 1
ATOM 692 C C . VAL A 1 82 ? 5.177 10.978 10.622 1.00 89.06 82 VAL A C 1
ATOM 694 O O . VAL A 1 82 ? 5.952 11.856 10.255 1.00 89.06 82 VAL A O 1
ATOM 697 N N . LYS A 1 83 ? 5.604 9.821 11.144 1.00 86.00 83 LYS A N 1
ATOM 698 C CA . LYS A 1 83 ? 7.030 9.479 11.261 1.00 86.00 83 LYS A CA 1
ATOM 699 C C . LYS A 1 83 ? 7.710 9.364 9.898 1.00 86.00 83 LYS A C 1
ATOM 701 O O . LYS A 1 83 ? 8.789 9.910 9.732 1.00 86.00 83 LYS A O 1
ATOM 706 N N . LEU A 1 84 ? 7.070 8.703 8.929 1.00 83.00 84 LEU A N 1
ATOM 707 C CA . LEU A 1 84 ? 7.607 8.605 7.567 1.00 83.00 84 LEU A CA 1
ATOM 708 C C . LEU A 1 84 ? 7.734 9.985 6.911 1.00 83.00 84 LEU A C 1
ATOM 710 O O . LEU A 1 84 ? 8.782 10.288 6.358 1.00 83.00 84 LEU A O 1
ATOM 714 N N . ARG A 1 85 ? 6.718 10.846 7.060 1.00 75.56 85 ARG A N 1
ATOM 715 C CA . ARG A 1 85 ? 6.718 12.205 6.495 1.00 75.56 85 ARG A CA 1
ATOM 716 C C . ARG A 1 85 ? 7.862 13.074 7.016 1.00 75.56 85 ARG A C 1
ATOM 718 O O . ARG A 1 85 ? 8.436 13.834 6.255 1.00 75.56 85 ARG A O 1
ATOM 725 N N . LYS A 1 86 ? 8.189 12.987 8.307 1.00 69.12 86 LYS A N 1
ATOM 726 C CA . LYS A 1 86 ? 9.263 13.800 8.907 1.00 69.12 86 LYS A CA 1
ATOM 727 C C . LYS A 1 86 ? 10.659 13.456 8.376 1.00 69.12 86 LYS A C 1
ATOM 729 O O . LYS A 1 86 ? 11.565 14.261 8.539 1.00 69.12 86 LYS A O 1
ATOM 734 N N . ASN A 1 87 ? 10.816 12.293 7.749 1.00 59.97 87 ASN A N 1
ATOM 735 C CA . ASN A 1 87 ? 12.082 11.850 7.173 1.00 59.97 87 ASN A CA 1
ATOM 736 C C . ASN A 1 87 ? 12.224 12.244 5.691 1.00 59.97 87 ASN A C 1
ATOM 738 O O . ASN A 1 87 ? 13.281 12.023 5.106 1.00 59.97 87 ASN A O 1
ATOM 742 N N . GLU A 1 88 ? 11.176 12.800 5.074 1.00 57.38 88 GLU A N 1
ATOM 743 C CA . GLU A 1 88 ? 11.213 13.314 3.705 1.00 57.38 88 GLU A CA 1
ATOM 744 C C . GLU A 1 88 ? 11.728 14.761 3.740 1.00 57.38 88 GLU A C 1
ATOM 746 O O . GLU A 1 88 ? 10.961 15.711 3.889 1.00 57.38 88 GLU A O 1
ATOM 751 N N . GLY A 1 89 ? 13.050 14.925 3.661 1.00 48.66 89 GLY A N 1
ATOM 752 C CA . GLY A 1 89 ? 13.656 16.213 3.332 1.00 48.66 89 GLY A CA 1
ATOM 753 C C . GLY A 1 89 ? 13.293 16.598 1.898 1.00 48.66 89 GLY A C 1
ATOM 754 O O . GLY A 1 89 ? 13.469 15.774 1.009 1.00 48.66 89 GLY A O 1
ATOM 755 N N . GLU A 1 90 ? 12.769 17.817 1.733 1.00 46.38 90 GLU A N 1
ATOM 756 C CA . GLU A 1 90 ? 12.491 18.569 0.494 1.00 46.38 90 GLU A CA 1
ATOM 757 C C . GLU A 1 90 ? 11.913 17.784 -0.713 1.00 46.38 90 GLU A C 1
ATOM 759 O O . GLU A 1 90 ? 12.565 16.906 -1.283 1.00 46.38 90 GLU A O 1
ATOM 764 N N . PRO A 1 91 ? 10.711 18.133 -1.217 1.00 50.94 91 PRO A N 1
ATOM 765 C CA . PRO A 1 91 ? 10.199 17.519 -2.434 1.00 50.94 91 PRO A CA 1
ATOM 766 C C . PRO A 1 91 ? 11.133 17.836 -3.607 1.00 50.94 91 PRO A C 1
ATOM 768 O O . PRO A 1 91 ? 11.421 18.997 -3.900 1.00 50.94 91 PRO A O 1
ATOM 771 N N . HIS A 1 92 ? 11.576 16.796 -4.317 1.00 48.19 92 HIS A N 1
ATOM 772 C CA . HIS A 1 92 ? 12.380 16.932 -5.526 1.00 48.19 92 HIS A CA 1
ATOM 773 C C . HIS A 1 92 ? 11.526 17.595 -6.618 1.00 48.19 92 HIS A C 1
ATOM 775 O O . HIS A 1 92 ? 10.817 16.940 -7.384 1.00 48.19 92 HIS A O 1
ATOM 781 N N . ARG A 1 93 ? 11.555 18.930 -6.640 1.00 41.56 93 ARG A N 1
ATOM 782 C CA . ARG A 1 93 ? 10.907 19.779 -7.637 1.00 41.56 93 ARG A CA 1
ATOM 783 C C . ARG A 1 93 ? 11.387 19.329 -9.014 1.00 41.56 93 ARG A C 1
ATOM 785 O O . ARG A 1 93 ? 12.591 19.286 -9.278 1.00 41.56 93 ARG A O 1
ATOM 792 N N . SER A 1 94 ? 10.451 18.936 -9.869 1.00 43.41 94 SER A N 1
ATOM 793 C CA . SER A 1 94 ? 10.729 18.514 -11.240 1.00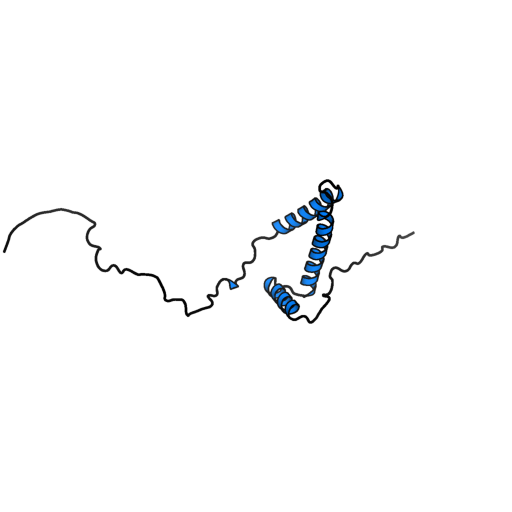 43.41 94 SER A CA 1
ATOM 794 C C . SER A 1 94 ? 11.576 19.583 -11.935 1.00 43.41 94 SER A C 1
ATOM 796 O O . SER A 1 94 ? 11.188 20.749 -11.984 1.00 43.41 94 SER A O 1
ATOM 798 N N . ARG A 1 95 ? 12.720 19.202 -12.516 1.00 46.78 95 ARG A N 1
ATOM 799 C CA . ARG A 1 95 ? 13.599 20.117 -13.278 1.00 46.78 95 ARG A CA 1
ATOM 800 C C . ARG A 1 95 ? 12.904 20.698 -14.535 1.00 46.78 95 ARG A C 1
ATOM 802 O O . ARG A 1 95 ? 13.428 21.620 -15.156 1.00 46.78 95 ARG A O 1
ATOM 809 N N . ASP A 1 96 ? 11.71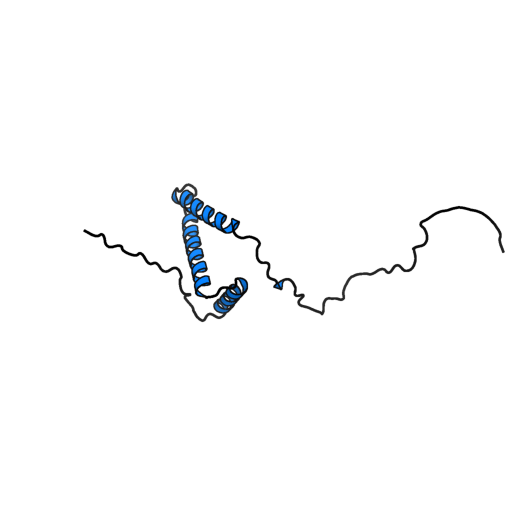1 20.198 -14.861 1.00 47.47 96 ASP A N 1
ATOM 810 C CA . ASP A 1 96 ? 10.897 20.534 -16.034 1.00 47.47 96 ASP A CA 1
ATOM 811 C C . ASP A 1 96 ? 10.051 21.819 -15.917 1.00 47.47 96 ASP A C 1
ATOM 813 O O . ASP A 1 96 ? 9.424 22.214 -16.898 1.00 47.47 96 ASP A O 1
ATOM 817 N N . GLU A 1 97 ? 10.071 22.542 -14.790 1.00 45.41 97 GLU A N 1
ATOM 818 C CA . GLU A 1 97 ? 9.436 23.877 -14.688 1.00 45.41 97 GLU A CA 1
ATOM 819 C C . GLU A 1 97 ? 10.235 25.005 -15.382 1.00 45.41 97 GLU A C 1
ATOM 821 O O . GLU A 1 97 ? 9.813 26.157 -15.385 1.00 45.41 97 GLU A O 1
ATOM 826 N N . ARG A 1 98 ? 11.365 24.698 -16.039 1.00 43.00 98 ARG A N 1
ATOM 827 C CA . ARG A 1 98 ? 12.177 25.664 -16.809 1.00 43.00 98 ARG A CA 1
ATOM 828 C C . ARG A 1 98 ? 12.141 25.444 -18.326 1.00 43.00 98 ARG A C 1
ATOM 830 O O . ARG A 1 98 ? 13.176 25.514 -18.986 1.00 43.00 98 ARG A O 1
ATOM 837 N N . ARG A 1 99 ? 10.972 25.194 -18.924 1.00 36.47 99 ARG A N 1
ATOM 838 C CA . ARG A 1 99 ? 10.819 25.329 -20.387 1.00 36.47 99 ARG A CA 1
ATOM 839 C C . ARG A 1 99 ? 9.638 26.222 -20.758 1.00 36.47 99 ARG A C 1
ATOM 841 O O . ARG A 1 99 ? 8.503 25.748 -20.708 1.00 36.47 99 ARG A O 1
ATOM 848 N N . PRO A 1 100 ? 9.878 27.468 -21.208 1.00 42.03 100 PRO A N 1
ATOM 849 C CA . PRO A 1 100 ? 8.838 28.230 -21.882 1.00 42.03 100 PRO A CA 1
ATOM 850 C C . PRO A 1 100 ? 8.463 27.513 -23.188 1.00 42.03 100 PRO A C 1
ATOM 852 O O . PRO A 1 100 ? 9.277 27.376 -24.104 1.00 42.03 100 PRO A O 1
ATOM 855 N N . LYS A 1 101 ? 7.225 27.015 -23.267 1.00 49.22 101 LYS A N 1
ATOM 856 C CA . LYS A 1 101 ? 6.633 26.456 -24.489 1.00 49.22 101 LYS A CA 1
ATOM 857 C C . LYS A 1 101 ? 5.985 27.575 -25.307 1.00 49.22 101 LYS A C 1
ATOM 859 O O . LYS A 1 101 ? 4.770 27.634 -25.377 1.00 49.22 101 LYS A O 1
ATOM 864 N N . ASN A 1 102 ? 6.793 28.480 -25.852 1.00 43.31 102 ASN A N 1
ATOM 865 C CA . ASN A 1 102 ? 6.515 29.228 -27.087 1.00 43.31 102 ASN A CA 1
ATOM 866 C C . ASN A 1 102 ? 7.532 30.356 -27.234 1.00 43.31 102 ASN A C 1
ATOM 868 O O . ASN A 1 102 ? 7.514 31.321 -26.480 1.00 43.31 102 ASN A O 1
ATOM 872 N N . LYS A 1 103 ? 8.383 30.281 -28.260 1.00 41.84 103 LYS A N 1
ATOM 873 C CA . LYS A 1 103 ? 9.272 31.387 -28.655 1.00 41.84 103 LYS A CA 1
ATOM 874 C C . LYS A 1 103 ? 8.553 32.469 -29.485 1.00 41.84 103 LYS A C 1
ATOM 876 O O . LYS A 1 103 ? 9.211 33.276 -30.123 1.00 41.84 103 LYS A O 1
ATOM 881 N N . GLN A 1 104 ? 7.218 32.481 -29.489 1.00 47.62 104 GLN A N 1
ATOM 882 C CA . GLN A 1 104 ? 6.386 33.438 -30.237 1.00 47.62 104 GLN A CA 1
ATOM 883 C C . GLN A 1 104 ? 5.565 34.378 -29.335 1.00 47.62 104 GLN A C 1
ATOM 885 O O . GLN A 1 104 ? 4.766 35.161 -29.827 1.00 47.62 104 GLN A O 1
ATOM 890 N N . GLN A 1 105 ? 5.782 34.355 -28.018 1.00 44.69 105 GLN A N 1
ATOM 891 C CA . GLN A 1 105 ? 5.250 35.354 -27.083 1.00 44.69 105 GLN A CA 1
ATOM 892 C C . GLN A 1 105 ? 6.410 35.965 -26.295 1.00 44.69 105 GLN A C 1
ATOM 894 O O . GLN A 1 105 ? 6.566 35.737 -25.102 1.00 44.69 105 GLN A O 1
ATOM 899 N N . LEU A 1 106 ? 7.288 36.685 -26.988 1.00 45.47 106 LEU A N 1
ATOM 900 C CA . LEU A 1 106 ? 8.329 37.493 -26.351 1.00 45.47 106 LEU A CA 1
ATOM 901 C C . LEU A 1 106 ? 8.470 38.842 -27.065 1.00 45.47 106 LEU A C 1
ATOM 903 O O . LEU A 1 106 ? 9.578 39.277 -27.312 1.00 45.47 106 LEU A O 1
ATOM 907 N N . TRP A 1 107 ? 7.353 39.466 -27.448 1.00 40.72 107 TRP A N 1
ATOM 908 C CA . TRP A 1 107 ? 7.305 40.850 -27.939 1.00 40.72 107 TRP A CA 1
ATOM 909 C C . TRP A 1 107 ? 5.901 41.432 -27.754 1.00 40.72 107 TRP A C 1
ATOM 911 O O . TRP A 1 107 ? 5.239 41.749 -28.732 1.00 40.72 107 TRP A O 1
ATOM 921 N N . VAL A 1 108 ? 5.402 41.558 -26.520 1.00 43.81 108 VAL A N 1
ATOM 922 C CA . VAL A 1 108 ? 4.326 42.527 -26.251 1.00 43.81 108 VAL A CA 1
ATOM 923 C C . VAL A 1 108 ? 4.377 42.995 -24.790 1.00 43.81 108 VAL A C 1
ATOM 925 O O . VAL A 1 108 ? 4.339 42.179 -23.874 1.00 43.81 108 VAL A O 1
ATOM 928 N N . LEU A 1 109 ? 4.428 44.320 -24.620 1.00 46.88 109 LEU A N 1
ATOM 929 C CA . LEU A 1 109 ? 4.257 45.116 -23.395 1.00 46.88 109 LEU A CA 1
ATOM 930 C C . LEU A 1 109 ? 5.378 45.113 -22.337 1.00 46.88 109 LEU A C 1
ATOM 932 O O . LEU A 1 109 ? 5.180 44.728 -21.189 1.00 46.88 109 LEU A O 1
ATOM 936 N N . THR A 1 110 ? 6.497 45.759 -22.667 1.00 43.59 110 THR A N 1
ATOM 937 C CA . THR A 1 110 ? 7.080 46.751 -21.746 1.00 43.59 110 THR A CA 1
ATOM 938 C C . THR A 1 110 ? 7.071 48.112 -22.448 1.00 43.59 110 THR A C 1
ATOM 940 O O . THR A 1 110 ? 7.710 48.227 -23.496 1.00 43.59 110 THR A O 1
ATOM 943 N N . PRO A 1 111 ? 6.364 49.138 -21.941 1.00 43.84 111 PRO A N 1
ATOM 944 C CA . PRO A 1 111 ? 6.527 50.496 -22.429 1.00 43.84 111 PRO A CA 1
ATOM 945 C C . PRO A 1 111 ? 7.836 51.027 -21.843 1.00 43.84 111 PRO A C 1
ATOM 947 O O . PRO A 1 111 ? 7.930 51.291 -20.650 1.00 43.84 111 PRO A O 1
ATOM 950 N N . THR A 1 112 ? 8.872 51.145 -22.660 1.00 49.16 112 THR A N 1
ATOM 951 C CA . THR A 1 112 ? 10.028 51.982 -22.335 1.00 49.16 112 THR A CA 1
ATOM 952 C C . THR A 1 112 ? 9.694 53.430 -22.698 1.00 49.16 112 THR A C 1
ATOM 954 O O . THR A 1 112 ? 9.662 53.734 -23.891 1.00 49.16 112 THR A O 1
ATOM 957 N N . PRO A 1 113 ? 9.478 54.350 -21.740 1.00 44.91 113 PRO A N 1
ATOM 958 C CA . PRO A 1 113 ? 9.793 55.749 -21.970 1.00 44.91 113 PRO A CA 1
ATOM 959 C C . PRO A 1 113 ? 11.314 55.910 -21.846 1.00 44.91 113 PRO A C 1
ATOM 961 O O . PRO A 1 113 ? 11.909 55.621 -20.808 1.00 44.91 113 PRO A O 1
ATOM 964 N N . ALA A 1 114 ? 11.958 56.320 -22.933 1.00 49.16 114 ALA A N 1
ATOM 965 C CA . ALA A 1 114 ? 13.346 56.762 -22.910 1.00 49.16 114 ALA A CA 1
ATOM 966 C C . ALA A 1 114 ? 13.487 58.049 -22.072 1.00 49.16 114 ALA A C 1
ATOM 968 O O . ALA A 1 114 ? 12.598 58.898 -22.145 1.00 49.16 114 ALA A O 1
ATOM 969 N N . PRO A 1 115 ? 14.616 58.263 -21.373 1.00 44.59 115 PRO A N 1
ATOM 970 C CA . PRO A 1 115 ? 15.042 59.601 -20.998 1.00 44.59 115 PRO A CA 1
ATOM 971 C C . PRO A 1 115 ? 16.397 59.918 -21.648 1.00 44.59 115 PRO A C 1
ATOM 973 O O . PRO A 1 115 ? 17.459 59.562 -21.144 1.00 44.59 115 PRO A O 1
ATOM 976 N N . ILE A 1 116 ? 16.350 60.616 -22.780 1.00 48.19 116 ILE A N 1
ATOM 977 C CA . ILE A 1 116 ? 17.395 61.567 -23.174 1.00 48.19 116 ILE A CA 1
ATOM 978 C C . ILE A 1 116 ? 16.755 62.926 -22.890 1.00 48.19 116 ILE A C 1
ATOM 980 O O . ILE A 1 116 ? 15.623 63.129 -23.312 1.00 48.19 116 ILE A O 1
ATOM 984 N N . PHE A 1 117 ? 17.458 63.811 -22.181 1.00 43.72 117 PHE A N 1
ATOM 985 C CA . PHE A 1 117 ? 16.960 65.032 -21.517 1.00 43.72 117 PHE A CA 1
ATOM 986 C C . PHE A 1 117 ? 16.304 64.788 -20.155 1.00 43.72 117 PHE A C 1
ATO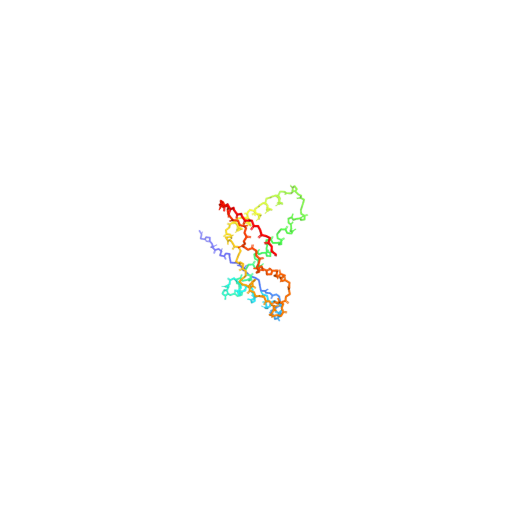M 988 O O . PHE A 1 117 ? 15.107 64.553 -20.075 1.00 43.72 117 PHE A O 1
ATOM 995 N N . LEU A 1 118 ? 17.105 64.855 -19.083 1.00 42.59 118 LEU A N 1
ATOM 996 C CA . LEU A 1 118 ? 16.944 65.784 -17.944 1.00 42.59 118 LEU A CA 1
ATOM 997 C C . LEU A 1 118 ? 17.870 65.349 -16.785 1.00 42.59 118 LEU A C 1
ATOM 999 O O . LEU A 1 118 ? 17.425 65.005 -15.697 1.00 42.59 118 LEU A O 1
ATOM 1003 N N . TRP A 1 119 ? 19.185 65.341 -17.026 1.00 35.22 119 TRP A N 1
ATOM 1004 C CA . TRP A 1 119 ? 20.190 65.350 -15.954 1.00 35.22 119 TRP A CA 1
ATOM 1005 C C . TRP A 1 119 ? 20.962 66.668 -16.027 1.00 35.22 119 TRP A C 1
ATOM 1007 O O . TRP A 1 119 ? 22.152 66.731 -16.307 1.00 35.22 119 TRP A O 1
ATOM 1017 N N . SER A 1 120 ? 20.208 67.751 -15.869 1.00 45.66 120 SER A N 1
ATOM 1018 C CA . SER A 1 120 ? 20.699 69.064 -15.477 1.00 45.66 120 SER A CA 1
ATOM 1019 C C . SER A 1 120 ? 19.690 69.575 -14.457 1.00 45.66 120 SER A C 1
ATOM 1021 O O . SER A 1 120 ? 18.492 69.409 -14.674 1.00 45.66 120 SER A O 1
ATOM 1023 N N . ILE A 1 121 ? 20.178 70.165 -13.366 1.00 48.31 121 ILE A N 1
ATOM 1024 C CA . ILE A 1 121 ? 19.475 70.470 -12.105 1.00 48.31 121 ILE A CA 1
ATOM 1025 C C . ILE A 1 121 ? 19.551 69.323 -11.084 1.00 48.31 121 ILE A C 1
ATOM 1027 O O . ILE A 1 121 ? 18.573 68.646 -10.802 1.00 48.31 121 ILE A O 1
ATOM 1031 N N . GLN A 1 122 ? 20.743 69.140 -10.504 1.00 39.78 122 GLN A N 1
ATOM 1032 C CA . GLN A 1 122 ? 20.912 69.076 -9.045 1.00 39.78 122 GLN A CA 1
ATOM 1033 C C . GLN A 1 122 ? 22.407 69.256 -8.694 1.00 39.78 122 GLN A C 1
ATOM 1035 O O . GLN A 1 122 ? 23.125 68.276 -8.528 1.00 39.78 122 GLN A O 1
ATOM 1040 N N . ASN A 1 123 ? 22.907 70.498 -8.640 1.00 40.50 123 ASN A N 1
ATOM 1041 C CA . ASN A 1 123 ? 23.647 71.007 -7.473 1.00 40.50 123 ASN A CA 1
ATOM 1042 C C . ASN A 1 123 ? 24.055 72.493 -7.623 1.00 40.50 123 ASN A C 1
ATOM 1044 O O . ASN A 1 123 ? 24.364 72.932 -8.730 1.00 40.50 123 ASN A O 1
ATOM 1048 N N . PRO A 1 124 ? 24.041 73.269 -6.521 1.00 50.25 124 PRO A N 1
ATOM 1049 C CA . PRO A 1 124 ? 23.885 74.723 -6.522 1.00 50.25 124 PRO A CA 1
ATOM 1050 C C . PRO A 1 124 ? 25.104 75.434 -5.916 1.00 50.25 124 PRO A C 1
ATOM 1052 O O . PRO A 1 124 ? 25.345 75.305 -4.721 1.00 50.25 124 PRO A O 1
ATOM 1055 N N . VAL A 1 125 ? 25.852 76.233 -6.684 1.00 46.00 125 VAL A N 1
ATOM 1056 C CA . VAL A 1 125 ? 26.867 77.126 -6.099 1.00 46.00 125 VAL A CA 1
ATOM 1057 C C . VAL A 1 125 ? 27.026 78.396 -6.938 1.00 46.00 125 VAL A C 1
ATOM 1059 O O . VAL A 1 125 ? 27.614 78.369 -8.006 1.00 46.00 125 VAL A O 1
ATOM 1062 N N . SER A 1 126 ? 26.532 79.494 -6.363 1.00 38.53 126 SER A N 1
ATOM 1063 C CA . SER A 1 126 ? 27.152 80.822 -6.319 1.00 38.53 126 SER A CA 1
ATOM 1064 C C . SER A 1 126 ? 27.431 81.615 -7.605 1.00 38.53 126 SER A C 1
ATOM 1066 O O . SER A 1 126 ? 27.901 81.134 -8.628 1.00 38.53 126 SER A O 1
ATOM 1068 N N . THR A 1 127 ? 27.320 82.928 -7.400 1.00 41.69 127 THR A N 1
ATOM 1069 C CA . THR A 1 127 ? 27.952 84.033 -8.129 1.00 41.69 127 THR A CA 1
ATOM 1070 C C . THR A 1 127 ? 27.338 84.504 -9.453 1.00 41.69 127 THR A C 1
ATOM 1072 O O . THR A 1 127 ? 27.671 84.042 -10.531 1.00 41.69 127 THR A O 1
ATOM 1075 N N . LYS A 1 128 ? 26.614 85.621 -9.292 1.00 38.31 128 LYS A N 1
ATOM 1076 C CA . LYS A 1 128 ? 26.898 86.928 -9.907 1.00 38.31 128 LYS A CA 1
ATOM 1077 C C . LYS A 1 128 ? 26.526 87.151 -11.378 1.00 38.31 128 LYS A C 1
ATOM 1079 O O . LYS A 1 128 ? 27.043 86.522 -12.283 1.00 38.31 128 LYS A O 1
ATOM 1084 N N . ALA A 1 129 ? 25.853 88.296 -11.506 1.00 39.72 129 ALA A N 1
ATOM 1085 C CA . ALA A 1 129 ? 26.111 89.352 -12.478 1.00 39.72 129 ALA A CA 1
ATOM 1086 C C . ALA A 1 129 ? 25.478 89.171 -13.864 1.00 39.72 129 ALA A C 1
ATOM 1088 O O . ALA A 1 129 ? 25.712 88.201 -14.564 1.00 39.72 129 ALA A O 1
ATOM 1089 N N . PHE A 1 130 ? 24.584 90.104 -14.201 1.00 37.59 130 PHE A N 1
ATOM 1090 C CA . PHE A 1 130 ? 24.818 91.193 -15.173 1.00 37.59 130 PHE A CA 1
ATOM 1091 C C . PHE A 1 130 ? 24.173 90.794 -16.510 1.00 37.59 130 PHE A C 1
ATOM 1093 O O . PHE A 1 130 ? 24.568 89.815 -17.119 1.00 37.59 130 PHE A O 1
ATOM 1100 N N . LEU A 1 131 ? 23.010 91.348 -16.856 1.00 41.75 131 LEU A N 1
ATOM 1101 C CA . LEU A 1 131 ? 22.767 92.668 -17.467 1.00 41.75 131 LEU A CA 1
ATOM 1102 C C . LEU A 1 131 ? 22.591 92.546 -18.989 1.00 41.75 131 LEU A C 1
ATOM 1104 O O . LEU A 1 131 ? 23.384 91.887 -19.646 1.00 41.75 131 LEU A O 1
ATOM 1108 N N . PHE A 1 132 ? 21.604 93.309 -19.480 1.00 35.75 132 PHE A N 1
ATOM 1109 C CA . PHE A 1 132 ? 21.469 93.873 -20.834 1.00 35.75 132 PHE A CA 1
ATOM 1110 C C . PHE A 1 132 ? 21.148 92.883 -21.971 1.00 35.75 132 PHE A C 1
ATOM 1112 O O . PHE A 1 132 ? 21.917 91.984 -22.269 1.00 35.75 132 PHE A O 1
ATOM 1119 N N . SER A 1 133 ? 19.937 92.891 -22.542 1.00 35.94 133 SER A N 1
ATOM 1120 C CA . SER A 1 133 ? 19.366 93.869 -23.497 1.00 35.94 133 SER A CA 1
ATOM 1121 C C . SER A 1 133 ? 20.136 93.979 -24.815 1.00 35.94 133 SER A C 1
ATOM 1123 O O . SER A 1 133 ? 21.315 94.330 -24.814 1.00 35.94 133 SER A O 1
ATOM 1125 N N . GLY A 1 134 ? 19.409 93.774 -25.911 1.00 44.69 134 GLY A N 1
ATOM 1126 C CA . GLY A 1 134 ? 19.826 93.970 -27.296 1.00 44.69 134 GLY A CA 1
ATOM 1127 C C . GLY A 1 134 ? 18.760 93.414 -28.220 1.00 44.69 134 GLY A C 1
ATOM 1128 O O . GLY A 1 134 ? 18.654 92.171 -28.257 1.00 44.69 134 GLY A O 1
#

InterPro domains:
  IPR001912 Small ribosomal subunit protein uS4, N-terminal [PF00163] (11-82)
  IPR022801 Small ribosomal subunit protein uS4 [PTHR11831] (12-85)

pLDDT: mean 72.21, std 21.67, range [35.22, 94.31]

Radius of gyration: 35.01 Å; chains: 1; bounding box: 46×127×52 Å

Sequence (134 aa):
MPVARSWVCRKTYVTPRRPFEKSRLHQGLKRIGEYGLRNKREVWRVKFTLAKIRKAARGLLTLDEKDPRRLFEGKARWSRLVKLRKNEGEPHRSRDERRPKNKQQLWVLTPTPAPIFLWSIQNPVSTKAFLFSG

Organism: Rhinopithecus roxellana (NCBI:txid61622)